Protein AF-A0A257LB70-F1 (afdb_monomer)

Foldseek 3Di:
DLLVLVVVLLVLVVQLLVLLVVLLVVLVCCLVVVHACDPVNVVSLVSNLVSLVVNLVSLVVCCVVPPLNVVCVVPVVVLCVDPLSCLSNPLQNPLSVVLSVLSVVLSVVLVVDDRRSVSSVSSNVSSVVSSVSNVVRDSVVPDDSDPD

Structure (mmCIF, N/CA/C/O backbone):
data_AF-A0A257LB70-F1
#
_entry.id   AF-A0A257LB70-F1
#
loop_
_atom_site.group_PDB
_atom_site.id
_atom_site.type_symbol
_atom_site.label_atom_id
_atom_site.label_alt_id
_atom_site.label_comp_id
_atom_site.label_asym_id
_atom_site.label_entity_id
_atom_site.label_seq_id
_atom_site.pdbx_PDB_ins_code
_atom_site.Cartn_x
_atom_site.Cartn_y
_atom_site.Cartn_z
_atom_site.occupancy
_atom_site.B_iso_or_equiv
_atom_site.auth_seq_id
_atom_site.auth_comp_id
_atom_site.auth_asym_id
_atom_site.auth_atom_id
_atom_site.pdbx_PDB_model_num
ATOM 1 N N . MET A 1 1 ? 22.010 5.882 -9.027 1.00 77.81 1 MET A N 1
ATOM 2 C CA . MET A 1 1 ? 20.726 6.030 -8.302 1.00 77.81 1 MET A CA 1
ATOM 3 C C . MET A 1 1 ? 19.921 4.734 -8.266 1.00 77.81 1 MET A C 1
ATOM 5 O O . MET A 1 1 ? 19.621 4.273 -7.177 1.00 77.81 1 MET A O 1
ATOM 9 N N . TYR A 1 2 ? 19.652 4.096 -9.412 1.00 84.25 2 TYR A N 1
ATOM 10 C CA . TYR A 1 2 ? 18.940 2.808 -9.484 1.00 84.25 2 TYR A CA 1
ATOM 11 C C . TYR A 1 2 ? 19.495 1.716 -8.543 1.00 84.25 2 TYR A C 1
ATOM 13 O O . TYR A 1 2 ? 18.742 1.170 -7.744 1.00 84.25 2 TYR A O 1
ATOM 21 N N . GLN A 1 3 ? 20.813 1.480 -8.561 1.00 86.00 3 GLN A N 1
ATOM 22 C CA . GLN A 1 3 ? 21.488 0.451 -7.745 1.00 86.00 3 GLN A CA 1
ATOM 23 C C . GLN A 1 3 ? 21.327 0.637 -6.224 1.00 86.00 3 GLN A C 1
ATOM 25 O O . GLN A 1 3 ? 21.381 -0.330 -5.482 1.00 86.00 3 GLN A O 1
ATOM 30 N N . PHE A 1 4 ? 21.093 1.865 -5.748 1.00 87.75 4 PHE A N 1
ATOM 31 C CA . PHE A 1 4 ? 20.884 2.135 -4.319 1.00 87.75 4 PHE A CA 1
ATOM 32 C C . PHE A 1 4 ? 19.405 2.088 -3.929 1.00 87.75 4 PHE A C 1
ATOM 34 O O . PHE A 1 4 ? 19.058 1.614 -2.852 1.00 87.75 4 PHE A O 1
ATOM 41 N N . ILE A 1 5 ? 18.515 2.571 -4.801 1.00 90.62 5 ILE A N 1
ATOM 42 C CA . ILE A 1 5 ? 17.077 2.627 -4.514 1.00 90.62 5 ILE A CA 1
ATOM 43 C C . ILE A 1 5 ? 16.426 1.246 -4.652 1.00 90.62 5 ILE A C 1
ATOM 45 O O . ILE A 1 5 ? 15.490 0.946 -3.915 1.00 90.62 5 ILE A O 1
ATOM 49 N N . LEU A 1 6 ? 16.914 0.393 -5.559 1.00 90.62 6 LEU A N 1
ATOM 50 C CA . LEU A 1 6 ? 16.320 -0.921 -5.809 1.00 90.62 6 LEU A CA 1
ATOM 51 C C . LEU A 1 6 ? 16.344 -1.831 -4.562 1.00 90.62 6 LEU A C 1
ATOM 53 O O . LEU A 1 6 ? 15.276 -2.339 -4.203 1.00 90.62 6 LEU A O 1
ATOM 57 N N . PRO A 1 7 ? 17.473 -1.991 -3.840 1.00 90.12 7 PRO A N 1
ATOM 58 C CA . PRO A 1 7 ? 17.498 -2.769 -2.601 1.00 90.12 7 PRO A CA 1
ATOM 59 C C . PRO A 1 7 ? 16.587 -2.180 -1.521 1.00 90.12 7 PRO A C 1
ATOM 61 O O . PRO A 1 7 ? 15.857 -2.917 -0.858 1.00 90.12 7 PRO A O 1
ATOM 64 N N . VAL A 1 8 ? 16.563 -0.848 -1.383 1.00 92.75 8 VAL A N 1
ATOM 65 C CA . VAL A 1 8 ? 15.704 -0.154 -0.410 1.00 92.75 8 VAL A CA 1
ATOM 66 C C . VAL A 1 8 ? 14.226 -0.391 -0.724 1.00 92.75 8 VAL A C 1
ATOM 68 O O . VAL A 1 8 ? 13.459 -0.740 0.167 1.00 92.75 8 VAL A O 1
ATOM 71 N N . HIS A 1 9 ? 13.815 -0.282 -1.986 1.00 93.06 9 HIS A N 1
ATOM 72 C CA . HIS A 1 9 ? 12.445 -0.569 -2.411 1.00 93.06 9 HIS A CA 1
ATOM 73 C C . HIS A 1 9 ? 12.052 -2.036 -2.180 1.00 93.06 9 HIS A C 1
ATOM 75 O O . HIS A 1 9 ? 10.925 -2.323 -1.776 1.00 93.06 9 HIS A O 1
ATOM 81 N N . ASN A 1 10 ? 12.975 -2.977 -2.393 1.00 91.19 10 ASN A N 1
ATOM 82 C CA . ASN A 1 10 ? 12.741 -4.393 -2.105 1.00 91.19 10 ASN A CA 1
ATOM 83 C C . ASN A 1 10 ? 12.613 -4.663 -0.600 1.00 91.19 10 ASN A C 1
ATOM 85 O O . ASN A 1 10 ? 11.755 -5.445 -0.193 1.00 91.19 10 ASN A O 1
ATOM 89 N N . PHE A 1 11 ? 13.416 -4.002 0.234 1.00 92.31 11 PHE A N 1
ATOM 90 C CA . PHE A 1 11 ? 13.294 -4.086 1.688 1.00 92.31 11 PHE A CA 1
ATOM 91 C C . PHE A 1 11 ? 11.959 -3.503 2.176 1.00 92.31 11 PHE A C 1
ATOM 93 O O . PHE A 1 11 ? 11.216 -4.162 2.908 1.00 92.31 11 PHE A O 1
ATOM 100 N N . VAL A 1 12 ? 11.605 -2.301 1.708 1.00 94.94 12 VAL A N 1
ATOM 101 C CA . VAL A 1 12 ? 10.341 -1.638 2.065 1.00 94.94 12 VAL A CA 1
ATOM 102 C C . VAL A 1 12 ? 9.134 -2.443 1.575 1.00 94.94 12 VAL A C 1
ATOM 104 O O . VAL A 1 12 ? 8.126 -2.482 2.278 1.00 94.94 12 VAL A O 1
ATOM 107 N N . ARG A 1 13 ? 9.240 -3.186 0.462 1.00 94.94 13 ARG A N 1
ATOM 108 C CA . ARG A 1 13 ? 8.199 -4.127 0.011 1.00 94.94 13 ARG A CA 1
ATOM 109 C C . ARG A 1 13 ? 7.862 -5.144 1.095 1.00 94.94 13 ARG A C 1
ATOM 111 O O . ARG A 1 13 ? 6.691 -5.344 1.405 1.00 94.94 13 ARG A O 1
ATOM 118 N N . TRP A 1 14 ? 8.876 -5.794 1.661 1.00 94.38 14 TRP A N 1
ATOM 119 C CA . TRP A 1 14 ? 8.682 -6.801 2.704 1.00 94.38 14 TRP A CA 1
ATOM 120 C C . TRP A 1 14 ? 8.117 -6.183 3.980 1.00 94.38 14 TRP A C 1
ATOM 122 O O . TRP A 1 14 ? 7.207 -6.751 4.583 1.00 94.38 14 TRP A O 1
ATOM 132 N N . PHE A 1 15 ? 8.578 -4.982 4.337 1.00 97.06 15 PHE A N 1
ATOM 133 C CA . PHE A 1 15 ? 8.012 -4.227 5.450 1.00 97.06 15 PHE A CA 1
ATOM 134 C C . PHE A 1 15 ? 6.530 -3.874 5.225 1.00 97.06 15 PHE A C 1
ATOM 136 O O . PHE A 1 15 ? 5.708 -4.084 6.115 1.00 97.06 15 PHE A O 1
ATOM 143 N N . PHE A 1 16 ? 6.162 -3.413 4.025 1.00 98.12 16 PHE 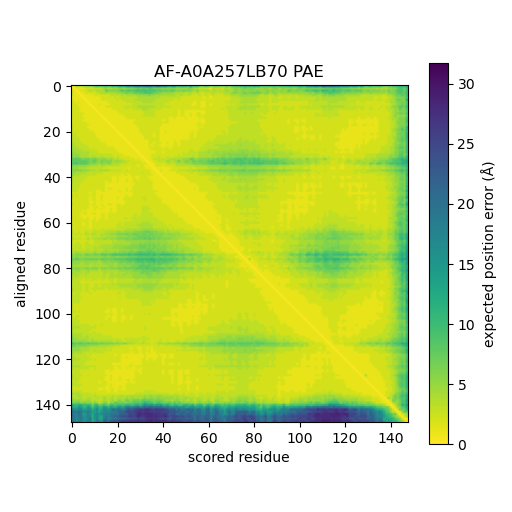A N 1
ATOM 144 C CA . PHE A 1 16 ? 4.774 -3.153 3.636 1.00 98.12 16 PHE A CA 1
ATOM 145 C C . PHE A 1 16 ? 3.911 -4.415 3.737 1.00 98.12 16 PHE A C 1
ATOM 147 O O . PHE A 1 16 ? 2.832 -4.367 4.325 1.00 98.12 16 PHE A O 1
ATOM 154 N N . LEU A 1 17 ? 4.384 -5.552 3.213 1.00 97.56 17 LEU A N 1
ATOM 155 C CA . LEU A 1 17 ? 3.649 -6.819 3.276 1.00 97.56 17 LEU A CA 1
ATOM 156 C C . LEU A 1 17 ? 3.425 -7.263 4.728 1.00 97.56 17 LEU A C 1
ATOM 158 O O . LEU A 1 17 ? 2.307 -7.630 5.089 1.00 97.56 17 LEU A O 1
ATOM 162 N N . ALA A 1 18 ? 4.449 -7.164 5.580 1.00 98.12 18 ALA A N 1
ATOM 163 C CA . ALA A 1 18 ? 4.325 -7.467 7.003 1.00 98.12 18 ALA A CA 1
ATOM 164 C C . ALA A 1 18 ? 3.328 -6.528 7.707 1.00 98.12 18 ALA A C 1
ATOM 166 O O . ALA A 1 18 ? 2.464 -6.989 8.454 1.00 98.12 18 ALA A O 1
ATOM 167 N N . ALA A 1 19 ? 3.387 -5.222 7.427 1.00 98.44 19 ALA A N 1
ATOM 168 C CA . ALA A 1 19 ? 2.457 -4.241 7.982 1.00 98.44 19 ALA A CA 1
ATOM 169 C C . ALA A 1 19 ? 1.009 -4.473 7.511 1.00 98.44 19 ALA A C 1
ATOM 171 O O . ALA A 1 19 ? 0.076 -4.335 8.305 1.00 98.44 19 ALA A O 1
ATOM 172 N N . ALA A 1 20 ? 0.813 -4.866 6.247 1.00 98.44 20 ALA A N 1
ATOM 173 C CA . ALA A 1 20 ? -0.495 -5.197 5.686 1.00 98.44 20 ALA A CA 1
ATOM 174 C C . ALA A 1 20 ? -1.098 -6.427 6.367 1.00 98.44 20 ALA A C 1
ATOM 176 O O . ALA A 1 20 ? -2.236 -6.373 6.836 1.00 98.44 20 ALA A O 1
ATOM 177 N N . LEU A 1 21 ? -0.318 -7.505 6.488 1.00 98.50 21 LEU A N 1
ATOM 178 C CA . LEU A 1 21 ? -0.741 -8.722 7.180 1.00 98.50 21 LEU A CA 1
ATOM 179 C C . LEU A 1 21 ? -1.056 -8.447 8.652 1.00 98.50 21 LEU A C 1
ATOM 181 O O . LEU A 1 21 ? -2.087 -8.895 9.146 1.00 98.50 21 LEU A O 1
ATOM 185 N N . TYR A 1 22 ? -0.227 -7.656 9.337 1.00 98.50 22 TYR A N 1
ATOM 186 C CA . TYR A 1 22 ? -0.469 -7.273 10.726 1.00 98.50 22 TYR A CA 1
ATOM 187 C C . TYR A 1 22 ? -1.765 -6.465 10.891 1.00 98.50 22 TYR A C 1
ATOM 189 O O . TYR A 1 22 ? -2.581 -6.779 11.759 1.00 98.50 22 TYR A O 1
ATOM 197 N N . ALA A 1 23 ? -2.001 -5.462 10.040 1.00 98.38 23 ALA A N 1
ATOM 198 C CA . ALA A 1 23 ? -3.222 -4.658 10.082 1.00 98.38 23 ALA A CA 1
ATOM 199 C C . ALA A 1 23 ? -4.483 -5.490 9.789 1.00 98.38 23 ALA A C 1
ATOM 201 O O . ALA A 1 23 ? -5.498 -5.318 10.466 1.00 98.38 23 ALA A O 1
ATOM 202 N N . ILE A 1 24 ? -4.415 -6.415 8.824 1.00 98.44 24 ILE A N 1
ATOM 203 C CA . ILE A 1 24 ? -5.517 -7.331 8.495 1.00 98.44 24 ILE A CA 1
ATOM 204 C C . ILE A 1 24 ? -5.770 -8.308 9.644 1.00 98.44 24 ILE A C 1
ATOM 206 O O . ILE A 1 24 ? -6.917 -8.469 10.053 1.00 98.44 24 ILE A O 1
ATOM 210 N N . TYR A 1 25 ? -4.723 -8.913 10.210 1.00 98.31 25 TYR A N 1
ATOM 211 C CA . TYR A 1 25 ? -4.838 -9.812 11.360 1.00 98.31 25 TYR A CA 1
ATOM 212 C C . TYR A 1 25 ? -5.516 -9.125 12.549 1.00 98.31 25 TYR A C 1
ATOM 214 O O . TYR A 1 25 ? -6.444 -9.673 13.145 1.00 98.31 25 TYR A O 1
ATOM 222 N N . ARG A 1 26 ? -5.095 -7.898 12.872 1.00 97.75 26 ARG A N 1
ATOM 223 C CA . ARG A 1 26 ? -5.696 -7.112 13.952 1.00 97.75 26 ARG A CA 1
ATOM 224 C C . ARG A 1 26 ? -7.165 -6.799 13.698 1.00 97.75 26 ARG A C 1
ATOM 226 O O . ARG A 1 26 ? -7.989 -7.016 14.582 1.00 97.75 26 ARG A O 1
ATOM 233 N N . ALA A 1 27 ? -7.496 -6.359 12.487 1.00 97.50 27 ALA A N 1
ATOM 234 C CA . ALA A 1 27 ? -8.874 -6.086 12.102 1.00 97.50 27 ALA A CA 1
ATOM 235 C C . ALA A 1 27 ? -9.744 -7.357 12.133 1.00 97.50 27 ALA A C 1
ATOM 237 O O . ALA A 1 27 ? -10.885 -7.309 12.586 1.00 97.50 27 ALA A O 1
ATOM 238 N N . PHE A 1 28 ? -9.195 -8.505 11.724 1.00 97.94 28 PHE A N 1
ATOM 239 C CA . PHE A 1 28 ? -9.866 -9.803 11.805 1.00 97.94 28 PHE A CA 1
ATOM 240 C C . PHE A 1 28 ? -10.151 -10.181 13.254 1.00 97.94 28 PHE A C 1
ATOM 242 O O . PHE A 1 28 ? -11.302 -10.407 13.616 1.00 97.94 28 PHE A O 1
ATOM 249 N N . LYS A 1 29 ? -9.121 -10.169 14.107 1.00 97.50 29 LYS A N 1
ATOM 250 C CA . LYS A 1 29 ? -9.258 -10.465 15.536 1.00 97.50 29 LYS A CA 1
ATOM 251 C C . LYS A 1 29 ? -10.276 -9.536 16.198 1.00 97.50 29 LYS A C 1
ATOM 253 O O . LYS A 1 29 ? -11.160 -10.007 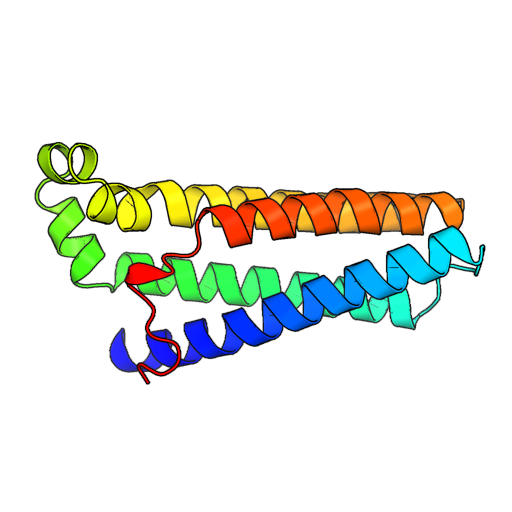16.903 1.00 97.50 29 LYS A O 1
ATOM 258 N N . GLY A 1 30 ? -10.190 -8.232 15.935 1.00 96.75 30 GLY A N 1
ATOM 259 C CA . GLY A 1 30 ? -11.103 -7.247 16.506 1.00 96.75 30 GLY A CA 1
ATOM 260 C C . GLY A 1 30 ? -12.553 -7.435 16.065 1.00 96.75 30 GLY A C 1
ATOM 261 O O . GLY A 1 30 ? -13.464 -7.299 16.880 1.00 96.75 30 GLY A O 1
ATOM 262 N N . LYS A 1 31 ? -12.774 -7.821 14.801 1.00 95.69 31 LYS A N 1
ATOM 263 C CA . LYS A 1 31 ? -14.109 -8.124 14.275 1.00 95.69 31 LYS A CA 1
ATOM 264 C C . LYS A 1 31 ? -14.697 -9.389 14.899 1.00 95.69 31 LYS A C 1
ATOM 266 O O . LYS A 1 31 ? -15.843 -9.358 15.335 1.0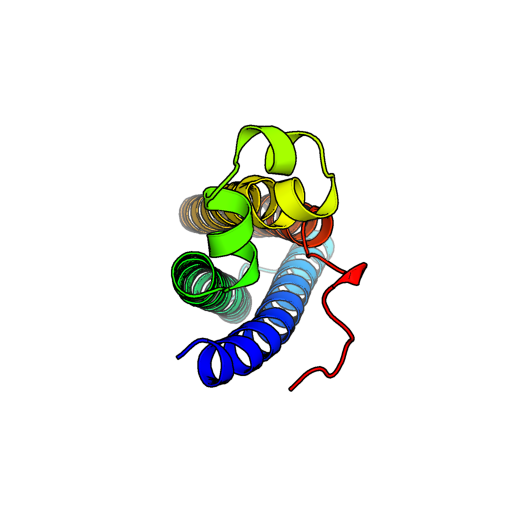0 95.69 31 LYS A O 1
ATOM 271 N N . THR A 1 32 ? -13.925 -10.472 14.949 1.00 96.19 32 THR A N 1
ATOM 272 C CA . THR A 1 32 ? -14.399 -11.787 15.409 1.00 96.19 32 THR A CA 1
ATOM 273 C C . THR A 1 32 ? -14.560 -11.841 16.928 1.00 96.19 32 THR A C 1
ATOM 275 O O . THR A 1 32 ? -15.495 -12.456 17.424 1.00 96.19 32 THR A O 1
ATOM 278 N N . SER A 1 33 ? -13.682 -11.169 17.678 1.00 95.19 33 SER A N 1
ATOM 279 C CA . SER A 1 33 ? -13.749 -11.101 19.144 1.00 95.19 33 SER A CA 1
ATOM 280 C C . SER A 1 33 ? -14.612 -9.947 19.671 1.00 95.19 33 SER A C 1
ATOM 282 O O . SER A 1 33 ? -14.750 -9.810 20.882 1.00 95.19 33 SER A O 1
ATOM 284 N N . GLY A 1 34 ? -15.160 -9.093 18.798 1.00 94.69 34 GLY A N 1
ATOM 285 C CA . GLY A 1 34 ? -16.002 -7.958 19.194 1.00 94.69 34 GLY A CA 1
ATOM 286 C C . GLY A 1 34 ? -15.284 -6.902 20.044 1.00 94.69 34 GLY A C 1
ATOM 287 O O . GLY A 1 34 ? -15.930 -6.190 20.809 1.00 94.69 34 GLY A O 1
ATOM 288 N N . THR A 1 35 ? -13.955 -6.801 19.952 1.00 95.12 35 THR A N 1
ATOM 289 C CA . THR A 1 35 ? -13.181 -5.891 20.808 1.00 95.12 35 THR A CA 1
ATOM 290 C C . THR A 1 35 ? -13.236 -4.448 20.298 1.00 95.12 35 THR A C 1
ATOM 292 O O . THR A 1 35 ? -13.240 -4.235 19.078 1.00 95.12 35 THR A O 1
ATOM 295 N N . PRO A 1 36 ? -13.163 -3.443 21.191 1.00 97.00 36 PRO A N 1
ATOM 296 C CA . PRO A 1 36 ? -13.079 -2.038 20.797 1.00 97.00 36 PRO A CA 1
ATOM 297 C C . PRO A 1 36 ? -11.923 -1.757 19.830 1.00 97.00 36 PRO A C 1
ATOM 299 O O . PRO A 1 36 ? -10.895 -2.440 19.856 1.00 97.00 36 PRO A O 1
ATOM 302 N N . TYR A 1 37 ? -12.067 -0.732 18.987 1.00 97.19 37 TYR A N 1
ATOM 303 C CA . TYR A 1 37 ? -10.997 -0.317 18.079 1.00 97.19 37 TYR A CA 1
ATOM 304 C C . TYR A 1 37 ? -9.938 0.456 18.868 1.00 97.19 37 TYR A C 1
ATOM 306 O O . TYR A 1 37 ? -10.139 1.600 19.281 1.00 97.19 37 TYR A O 1
ATOM 314 N N . SER A 1 38 ? -8.801 -0.186 19.091 1.00 96.81 38 SER A N 1
ATOM 315 C CA . SER A 1 38 ? -7.771 0.258 20.023 1.00 96.81 38 SER A CA 1
ATOM 316 C C . SER A 1 38 ? -6.710 1.157 19.374 1.00 96.81 38 SER A C 1
ATOM 318 O O . SER A 1 38 ? -6.649 1.349 18.153 1.00 96.81 38 SER A O 1
ATOM 320 N N . LYS A 1 39 ? -5.822 1.711 20.213 1.00 96.81 39 LYS A N 1
ATOM 321 C CA . LYS A 1 39 ? -4.661 2.492 19.756 1.00 96.81 39 LYS A CA 1
ATOM 322 C C . LYS A 1 39 ? -3.768 1.679 18.827 1.00 96.81 39 LYS A C 1
ATOM 324 O O . LYS A 1 39 ? -3.314 2.203 17.816 1.00 96.81 39 LYS A O 1
ATOM 329 N N . ASP A 1 40 ? -3.567 0.406 19.120 1.00 96.56 40 ASP A N 1
ATOM 330 C CA . ASP A 1 40 ? -2.703 -0.427 18.303 1.00 96.56 40 ASP A CA 1
ATOM 331 C C . ASP A 1 40 ? -3.296 -0.724 16.917 1.00 96.56 40 ASP A C 1
ATOM 333 O O . ASP A 1 40 ? -2.548 -0.807 15.948 1.00 96.56 40 ASP A O 1
ATOM 337 N N . ASP A 1 41 ? -4.625 -0.840 16.785 1.00 97.81 41 ASP A N 1
ATOM 338 C CA . ASP A 1 41 ? -5.282 -0.990 15.475 1.00 97.81 41 ASP A CA 1
ATOM 339 C C . ASP A 1 41 ? -5.044 0.266 14.623 1.00 97.81 41 ASP A C 1
ATOM 341 O O . ASP A 1 41 ? -4.775 0.207 13.420 1.00 97.81 41 ASP A O 1
ATOM 345 N N . LYS A 1 42 ? -5.073 1.441 15.265 1.00 97.25 42 LYS A N 1
ATOM 346 C CA . LYS A 1 42 ? -4.717 2.720 14.637 1.00 97.25 42 LYS A CA 1
ATOM 347 C C . LYS A 1 42 ? -3.233 2.784 14.258 1.00 97.25 42 LYS A C 1
ATOM 349 O O . LYS A 1 42 ? -2.909 3.323 13.194 1.00 97.25 42 LYS A O 1
ATOM 354 N N . THR A 1 43 ? -2.345 2.249 15.094 1.00 97.94 43 THR A N 1
ATOM 355 C CA . THR A 1 43 ? -0.906 2.158 14.812 1.00 97.94 43 THR A CA 1
ATOM 356 C C . THR A 1 43 ? -0.647 1.226 13.634 1.00 97.94 43 THR A C 1
ATOM 358 O O . THR A 1 43 ? 0.010 1.644 12.685 1.00 97.94 43 THR A O 1
ATOM 361 N N . ALA A 1 44 ? -1.245 0.032 13.614 1.00 98.25 44 ALA A N 1
ATOM 362 C CA . ALA A 1 44 ? -1.140 -0.925 12.514 1.00 98.25 44 ALA A CA 1
ATOM 363 C C . ALA A 1 44 ? -1.596 -0.313 11.179 1.00 98.25 44 ALA A C 1
ATOM 36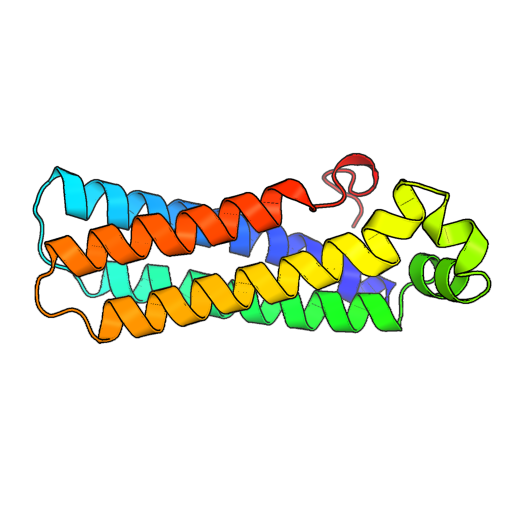5 O O . ALA A 1 44 ? -0.857 -0.331 10.197 1.00 98.25 44 ALA A O 1
ATOM 366 N N . ALA A 1 45 ? -2.767 0.334 11.167 1.00 97.94 45 ALA A N 1
ATOM 367 C CA . ALA A 1 45 ? -3.273 1.062 10.002 1.00 97.94 45 ALA A CA 1
ATOM 368 C C . ALA A 1 45 ? -2.342 2.205 9.555 1.00 97.94 45 ALA A C 1
ATOM 370 O O . ALA A 1 45 ? -2.261 2.539 8.372 1.00 97.94 45 ALA A O 1
ATOM 371 N N . THR A 1 46 ? -1.647 2.846 10.496 1.00 98.12 46 THR A N 1
ATOM 372 C CA . THR A 1 46 ? -0.711 3.933 10.191 1.00 98.12 46 THR A CA 1
ATOM 373 C C . THR A 1 46 ? 0.610 3.415 9.639 1.00 98.12 46 THR A C 1
ATOM 375 O O . THR A 1 46 ? 1.085 3.989 8.666 1.00 98.12 46 THR A O 1
ATOM 378 N N . LEU A 1 47 ? 1.147 2.320 10.181 1.00 98.31 47 LEU A N 1
ATOM 379 C CA . LEU A 1 47 ? 2.334 1.642 9.654 1.00 98.31 47 LEU A CA 1
ATOM 380 C C . LEU A 1 47 ? 2.093 1.113 8.238 1.00 98.31 47 LEU A C 1
ATOM 382 O O . LEU A 1 47 ? 2.917 1.341 7.351 1.00 98.31 47 LEU A O 1
ATOM 386 N N . LEU A 1 48 ? 0.938 0.483 8.002 1.00 98.62 48 LEU A N 1
ATOM 387 C CA . LEU A 1 48 ? 0.528 0.059 6.664 1.00 98.62 48 LEU A CA 1
ATOM 388 C C . LEU A 1 48 ? 0.489 1.251 5.705 1.00 98.62 48 LEU A C 1
ATOM 390 O O . LEU A 1 48 ? 1.096 1.208 4.643 1.00 98.62 48 LEU A O 1
ATOM 394 N N . LEU A 1 49 ? -0.185 2.340 6.079 1.00 98.31 49 LEU A N 1
ATOM 395 C CA . LEU A 1 49 ? -0.298 3.484 5.183 1.00 98.31 49 LEU A CA 1
ATOM 396 C C . LEU A 1 49 ? 1.059 4.155 4.909 1.00 98.31 49 LEU A C 1
ATOM 398 O O . LEU A 1 49 ? 1.344 4.505 3.767 1.00 98.31 49 LEU A O 1
ATOM 402 N N . ALA A 1 50 ? 1.883 4.342 5.942 1.00 98.25 50 ALA A N 1
ATOM 403 C CA . ALA A 1 50 ? 3.201 4.953 5.802 1.00 98.25 50 ALA A CA 1
ATOM 404 C C . ALA A 1 50 ? 4.092 4.121 4.872 1.00 98.25 50 ALA A C 1
ATOM 406 O O . ALA A 1 50 ? 4.625 4.650 3.901 1.00 98.25 50 ALA A O 1
ATOM 407 N N . SER A 1 51 ? 4.168 2.808 5.110 1.00 98.31 51 SER A N 1
ATOM 408 C CA . SER A 1 51 ? 4.930 1.896 4.253 1.00 98.31 51 SER A CA 1
ATOM 409 C C . SER A 1 51 ? 4.390 1.840 2.824 1.00 98.31 51 SER A C 1
ATOM 411 O O . SER A 1 51 ? 5.187 1.818 1.894 1.00 98.31 51 SER A O 1
ATOM 413 N N . ALA A 1 52 ? 3.070 1.898 2.622 1.00 98.31 52 ALA A N 1
ATOM 414 C CA . ALA A 1 52 ? 2.455 1.915 1.294 1.00 98.31 52 ALA A CA 1
ATOM 415 C C . ALA A 1 52 ? 2.871 3.149 0.472 1.00 98.31 52 ALA A C 1
ATOM 417 O O . ALA A 1 52 ? 3.252 3.021 -0.692 1.00 98.31 52 ALA A O 1
ATOM 418 N N . HIS A 1 53 ? 2.850 4.341 1.082 1.00 98.38 53 HIS A N 1
ATOM 419 C CA . HIS A 1 53 ? 3.298 5.574 0.421 1.00 98.38 53 HIS A CA 1
ATOM 420 C C . HIS A 1 53 ? 4.806 5.587 0.186 1.00 98.38 53 HIS A C 1
ATOM 422 O O . HIS A 1 53 ? 5.240 5.950 -0.905 1.00 98.38 53 HIS A O 1
ATOM 428 N N . SER A 1 54 ? 5.611 5.149 1.160 1.00 97.88 54 SER A N 1
ATOM 429 C CA . SER A 1 54 ? 7.061 5.009 0.976 1.00 97.88 54 SER A CA 1
ATOM 430 C C . SER A 1 54 ? 7.390 4.037 -0.158 1.00 97.88 54 SER A C 1
ATOM 432 O O . SER A 1 54 ? 8.229 4.343 -1.004 1.00 97.88 54 SER A O 1
ATOM 434 N N . GLN A 1 55 ? 6.691 2.901 -0.223 1.00 97.44 55 GLN A N 1
ATOM 435 C CA . GLN A 1 55 ? 6.856 1.909 -1.279 1.00 97.44 55 GLN A CA 1
ATOM 436 C C . GLN A 1 55 ? 6.518 2.491 -2.651 1.00 97.44 55 GLN A C 1
ATOM 438 O O . GLN A 1 55 ? 7.296 2.324 -3.590 1.00 97.44 55 GLN A O 1
ATOM 443 N N . LEU A 1 56 ? 5.392 3.202 -2.767 1.00 97.75 56 LEU A N 1
ATOM 444 C CA . LEU A 1 56 ? 4.979 3.839 -4.014 1.00 97.75 56 LEU A CA 1
ATOM 445 C C . LEU A 1 56 ? 5.976 4.910 -4.457 1.00 97.75 56 LEU A C 1
ATOM 447 O O . LEU A 1 56 ? 6.365 4.922 -5.619 1.00 97.75 56 LEU A O 1
ATOM 451 N N . LEU A 1 57 ? 6.427 5.769 -3.541 1.00 97.81 57 LEU A N 1
ATOM 452 C CA . LEU A 1 57 ? 7.387 6.826 -3.853 1.00 97.81 57 LEU A CA 1
ATOM 453 C C . LEU A 1 57 ? 8.703 6.244 -4.381 1.00 97.81 57 LEU A C 1
ATOM 455 O O . LEU A 1 57 ? 9.175 6.647 -5.441 1.00 97.81 57 LEU A O 1
ATOM 459 N N . LEU A 1 58 ? 9.265 5.256 -3.678 1.00 96.31 58 LEU A N 1
ATOM 460 C CA . LEU A 1 58 ? 10.477 4.564 -4.120 1.00 96.31 58 LEU A CA 1
ATOM 461 C C . LEU A 1 58 ? 10.261 3.858 -5.467 1.00 96.31 58 LEU A C 1
ATOM 463 O O . LEU A 1 58 ? 11.141 3.894 -6.323 1.00 96.31 58 LEU A O 1
ATOM 467 N N . GLY A 1 59 ? 9.086 3.257 -5.674 1.00 95.25 59 GLY A N 1
ATOM 468 C CA . GLY A 1 59 ? 8.723 2.592 -6.926 1.00 95.25 59 GLY A CA 1
ATOM 469 C C . GLY A 1 59 ? 8.612 3.557 -8.104 1.00 95.25 59 GLY A C 1
ATOM 470 O O . GLY A 1 59 ? 9.108 3.256 -9.185 1.00 95.25 59 GLY A O 1
ATOM 471 N N . LEU A 1 60 ? 8.035 4.742 -7.894 1.00 96.31 60 LEU A N 1
ATOM 472 C CA . LEU A 1 60 ? 7.964 5.795 -8.908 1.00 96.31 60 LEU A CA 1
ATOM 473 C C . LEU A 1 60 ? 9.355 6.323 -9.257 1.00 96.31 60 LEU A C 1
ATOM 475 O O . LEU A 1 60 ? 9.670 6.462 -10.435 1.00 96.31 60 LEU A O 1
ATOM 479 N N . ILE A 1 61 ? 10.219 6.542 -8.259 1.00 95.56 61 ILE A N 1
ATOM 480 C CA . ILE A 1 61 ? 11.622 6.902 -8.506 1.00 95.56 61 ILE A CA 1
ATOM 481 C C . ILE A 1 61 ? 12.289 5.809 -9.353 1.00 95.56 61 ILE A C 1
ATOM 483 O O . ILE A 1 61 ? 12.889 6.110 -10.382 1.00 95.56 61 ILE A O 1
ATOM 487 N N . LEU A 1 62 ? 12.146 4.531 -8.992 1.00 93.50 62 LEU A N 1
ATOM 488 C CA . LEU A 1 62 ? 12.697 3.437 -9.797 1.00 93.50 62 LEU A CA 1
ATOM 489 C C . LEU A 1 62 ? 12.145 3.416 -11.215 1.00 93.50 62 LEU A C 1
ATOM 491 O O . LEU A 1 62 ? 12.911 3.178 -12.139 1.00 93.50 62 LEU A O 1
ATOM 495 N N . TRP A 1 63 ? 10.858 3.687 -11.401 1.00 93.75 63 TRP A N 1
ATOM 496 C CA . TRP A 1 63 ? 10.249 3.722 -12.722 1.00 93.75 63 TRP A CA 1
ATOM 497 C C . TRP A 1 63 ? 10.941 4.743 -13.643 1.00 93.75 63 TRP A C 1
ATOM 499 O O . TRP A 1 63 ? 11.272 4.403 -14.774 1.00 93.75 63 TRP A O 1
ATOM 509 N N . PHE A 1 64 ? 11.285 5.939 -13.146 1.00 93.81 64 PHE A N 1
ATOM 510 C CA . PHE A 1 64 ? 12.012 6.951 -13.932 1.00 93.81 64 PHE A CA 1
ATOM 511 C C . PHE A 1 64 ? 13.477 6.584 -14.231 1.00 93.81 64 PHE A C 1
ATOM 513 O O . PHE A 1 64 ? 13.998 6.901 -15.303 1.00 93.81 64 PHE A O 1
ATOM 520 N N . TYR A 1 65 ? 14.159 5.920 -13.294 1.00 91.88 65 TYR A N 1
ATOM 521 C CA . TYR A 1 65 ? 15.600 5.639 -13.391 1.00 91.88 65 TYR A CA 1
ATOM 522 C C . TYR A 1 65 ? 15.942 4.197 -13.791 1.00 91.88 65 TYR A C 1
ATOM 524 O O . TYR A 1 65 ? 17.122 3.848 -13.844 1.00 91.88 65 TYR A O 1
ATOM 532 N N . SER A 1 66 ? 14.948 3.344 -14.040 1.00 90.00 66 SER A N 1
ATOM 533 C CA . SER A 1 66 ? 15.173 1.938 -14.367 1.00 90.00 66 SER A CA 1
ATOM 534 C C . SER A 1 66 ? 15.601 1.768 -15.827 1.00 90.00 66 SER A C 1
ATOM 536 O O . SER A 1 66 ? 14.836 2.140 -16.723 1.00 90.00 66 SER A O 1
ATOM 538 N N . PRO A 1 67 ? 16.743 1.106 -16.102 1.00 90.12 67 PRO A N 1
ATOM 539 C CA . PRO A 1 67 ? 17.151 0.786 -17.470 1.00 90.12 67 PRO A CA 1
ATOM 540 C C . PRO A 1 67 ? 16.111 -0.054 -18.223 1.00 90.12 67 PRO A C 1
ATOM 542 O O . PRO A 1 67 ? 15.905 0.134 -19.419 1.00 90.12 67 PRO A O 1
ATOM 545 N N . THR A 1 68 ? 15.410 -0.955 -17.524 1.00 88.44 68 THR A N 1
ATOM 546 C CA . THR A 1 68 ? 14.382 -1.811 -18.139 1.00 88.44 68 THR A CA 1
ATOM 547 C C . THR A 1 68 ? 13.147 -1.020 -18.557 1.00 88.44 68 THR A C 1
ATOM 549 O O . THR A 1 68 ? 12.561 -1.308 -19.597 1.00 88.44 68 THR A O 1
ATOM 552 N N . VAL A 1 6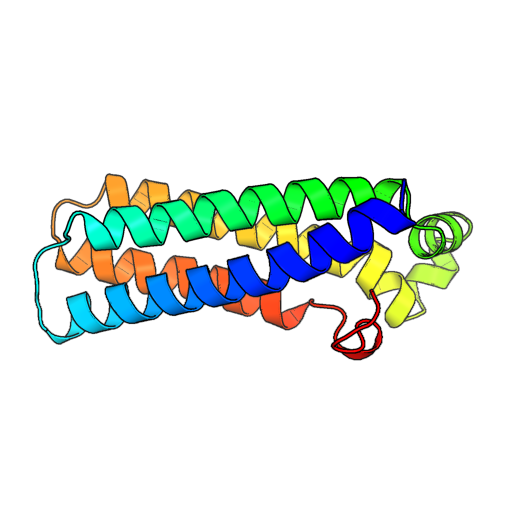9 ? 12.771 -0.000 -17.779 1.00 92.00 69 VAL A N 1
ATOM 553 C CA . VAL A 1 69 ? 11.649 0.889 -18.109 1.00 92.00 69 VAL A CA 1
ATOM 554 C C . VAL A 1 69 ? 12.035 1.821 -19.252 1.00 92.00 69 VAL A C 1
ATOM 556 O O . VAL A 1 69 ? 11.259 1.974 -20.188 1.00 92.00 69 VAL A O 1
ATOM 559 N N . GLN A 1 70 ? 13.247 2.380 -19.234 1.00 93.75 70 GLN A N 1
ATOM 560 C CA . GLN A 1 70 ? 13.741 3.242 -20.313 1.00 93.75 70 GLN A CA 1
ATOM 561 C C . GLN A 1 70 ? 13.811 2.501 -21.655 1.00 93.75 70 GLN A C 1
ATOM 563 O O . GLN A 1 70 ? 13.371 3.031 -22.674 1.00 93.75 70 GLN A O 1
ATOM 568 N N . LEU A 1 71 ? 14.272 1.247 -21.654 1.00 91.62 71 LEU A N 1
ATOM 569 C CA . LEU A 1 71 ? 14.269 0.403 -22.850 1.00 91.62 71 LEU A CA 1
ATOM 570 C C . LEU A 1 71 ? 12.844 0.110 -23.344 1.00 91.62 71 LEU A C 1
ATOM 572 O O . LEU A 1 71 ? 12.584 0.168 -24.544 1.00 91.62 71 LEU A O 1
ATOM 576 N N . ALA A 1 72 ? 11.904 -0.154 -22.433 1.00 91.81 72 ALA A N 1
ATOM 577 C CA . ALA A 1 72 ? 10.502 -0.369 -22.788 1.00 91.81 72 ALA A CA 1
ATOM 578 C C . ALA A 1 72 ? 9.828 0.905 -23.340 1.00 91.81 72 ALA A C 1
ATOM 580 O O . ALA A 1 72 ? 8.985 0.819 -24.232 1.00 91.81 72 ALA A O 1
ATOM 581 N N . LEU A 1 73 ? 10.219 2.087 -22.853 1.00 94.00 73 LEU A N 1
ATOM 582 C CA . LEU A 1 73 ? 9.747 3.381 -23.353 1.00 94.00 73 LEU A CA 1
ATOM 583 C C . LEU A 1 73 ? 10.286 3.707 -24.752 1.00 94.00 73 LEU A C 1
ATOM 585 O O . LEU A 1 73 ? 9.574 4.328 -25.537 1.00 94.00 73 LEU A O 1
ATOM 589 N N . ALA A 1 74 ? 11.498 3.258 -25.093 1.00 94.31 74 ALA A N 1
ATOM 590 C CA . ALA A 1 74 ? 12.079 3.476 -26.420 1.00 94.31 74 ALA A CA 1
ATOM 591 C C . ALA A 1 74 ? 11.262 2.818 -27.548 1.00 94.31 74 ALA A C 1
ATOM 593 O O . ALA A 1 74 ? 11.279 3.290 -28.683 1.00 94.31 74 ALA A O 1
ATOM 594 N N . ASN A 1 75 ? 10.516 1.748 -27.245 1.00 93.75 75 ASN A N 1
ATOM 595 C CA . ASN A 1 75 ? 9.566 1.146 -28.177 1.00 93.75 75 ASN A CA 1
ATOM 596 C C . ASN A 1 75 ? 8.318 0.620 -27.453 1.00 93.75 75 ASN A C 1
ATOM 598 O O . ASN A 1 75 ? 8.137 -0.586 -27.259 1.00 93.75 75 ASN A O 1
ATOM 602 N N . VAL A 1 76 ? 7.424 1.544 -27.088 1.00 93.19 76 VAL A N 1
ATOM 603 C CA . VAL A 1 76 ? 6.175 1.229 -26.374 1.00 93.19 76 VAL A CA 1
ATOM 604 C C . VAL A 1 76 ? 5.317 0.216 -27.138 1.00 93.19 76 VAL A C 1
ATOM 606 O O . VAL A 1 76 ? 4.721 -0.667 -26.527 1.00 93.19 76 VAL A O 1
ATOM 609 N N . GLY A 1 77 ? 5.279 0.289 -28.473 1.00 92.81 77 GLY A N 1
ATOM 610 C CA . GLY A 1 77 ? 4.491 -0.631 -29.297 1.00 92.81 77 GLY A CA 1
ATOM 611 C C . GLY A 1 77 ? 4.920 -2.093 -29.140 1.00 92.81 77 GLY A C 1
ATOM 612 O O . GLY A 1 77 ? 4.067 -2.975 -29.029 1.00 92.81 77 GLY A O 1
ATOM 613 N N . LEU A 1 78 ? 6.230 -2.357 -29.079 1.00 92.06 78 LEU A N 1
ATOM 614 C CA . LEU A 1 78 ? 6.758 -3.690 -28.772 1.00 92.06 78 LEU A CA 1
ATOM 615 C C . LEU A 1 78 ? 6.585 -4.039 -27.289 1.00 92.06 78 LEU A C 1
ATOM 617 O O . LEU A 1 78 ? 6.153 -5.148 -26.975 1.00 92.06 78 LEU A O 1
ATOM 621 N N . ALA A 1 79 ? 6.834 -3.089 -26.384 1.00 92.62 79 ALA A N 1
ATOM 622 C CA . ALA A 1 79 ? 6.687 -3.299 -24.945 1.00 92.62 79 ALA A CA 1
ATOM 623 C C . ALA A 1 79 ? 5.253 -3.667 -24.534 1.00 92.62 79 ALA A C 1
ATOM 625 O O . ALA A 1 79 ? 5.065 -4.431 -23.594 1.00 92.62 79 ALA A O 1
ATOM 626 N N . MET A 1 80 ? 4.235 -3.164 -25.241 1.00 94.31 80 MET A N 1
ATOM 627 C CA . MET A 1 80 ? 2.836 -3.532 -25.003 1.00 94.31 80 MET A CA 1
ATOM 628 C C . MET A 1 80 ? 2.493 -4.942 -25.486 1.00 94.31 80 MET A C 1
ATOM 630 O O . MET A 1 80 ? 1.515 -5.515 -25.007 1.00 94.31 80 MET A O 1
ATOM 634 N N . LYS A 1 81 ? 3.265 -5.520 -26.413 1.00 94.19 81 LYS A N 1
ATOM 635 C CA . LYS A 1 81 ? 3.073 -6.900 -26.885 1.00 94.19 81 LYS A CA 1
ATOM 636 C C . LYS A 1 81 ? 3.765 -7.910 -25.971 1.00 94.19 81 LYS A C 1
ATOM 638 O O . LYS A 1 81 ? 3.222 -8.993 -25.758 1.00 94.19 81 LYS A O 1
ATOM 643 N N . ASP A 1 82 ? 4.907 -7.543 -25.39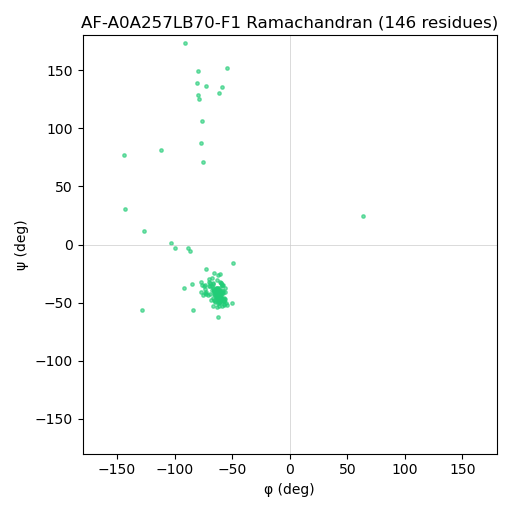3 1.00 92.75 82 ASP A N 1
ATOM 644 C CA . ASP A 1 82 ? 5.612 -8.381 -24.426 1.00 92.75 82 ASP A CA 1
ATOM 645 C C . ASP A 1 82 ? 4.992 -8.297 -23.019 1.00 92.75 82 ASP A C 1
ATOM 647 O O . ASP A 1 82 ? 4.777 -7.221 -22.460 1.00 92.75 82 ASP A O 1
ATOM 651 N N . LYS A 1 83 ? 4.705 -9.457 -22.417 1.00 91.31 83 LYS A N 1
ATOM 652 C CA . LYS A 1 83 ? 4.038 -9.518 -21.107 1.00 91.31 83 LYS A CA 1
ATOM 653 C C . LYS A 1 83 ? 4.917 -8.960 -19.983 1.00 91.31 83 LYS A C 1
ATOM 655 O O . LYS A 1 83 ? 4.385 -8.319 -19.079 1.00 91.31 83 LYS A O 1
ATOM 660 N N . ALA A 1 84 ? 6.229 -9.196 -20.015 1.00 89.81 84 ALA A N 1
ATOM 661 C CA . ALA A 1 84 ? 7.131 -8.770 -18.949 1.00 89.81 84 ALA A CA 1
ATOM 662 C C . ALA A 1 84 ? 7.392 -7.257 -19.008 1.00 89.81 84 ALA A C 1
ATOM 664 O O . ALA A 1 84 ? 7.322 -6.577 -17.981 1.00 89.81 84 ALA A O 1
ATOM 665 N N . SER A 1 85 ? 7.620 -6.716 -20.208 1.00 91.62 85 SER A N 1
ATOM 666 C CA . SER A 1 85 ? 7.760 -5.279 -20.434 1.00 91.62 85 SER A CA 1
ATOM 667 C C . SER A 1 85 ? 6.487 -4.527 -20.056 1.00 91.62 85 SER A C 1
ATOM 669 O O . SER A 1 85 ? 6.569 -3.564 -19.295 1.00 91.62 85 SER A O 1
ATOM 671 N N . ARG A 1 86 ? 5.304 -4.983 -20.499 1.00 94.50 86 ARG A N 1
ATOM 672 C CA . ARG A 1 86 ? 4.024 -4.337 -20.160 1.00 94.50 86 ARG A CA 1
ATOM 673 C C . ARG A 1 86 ? 3.741 -4.340 -18.658 1.00 94.50 86 ARG A C 1
ATOM 675 O O . ARG A 1 86 ? 3.256 -3.336 -18.129 1.00 94.50 86 ARG A O 1
ATOM 682 N N . LEU A 1 87 ? 4.076 -5.436 -17.970 1.00 92.50 87 LEU A N 1
ATOM 683 C CA . LEU A 1 87 ? 3.906 -5.549 -16.523 1.00 92.50 87 LEU A CA 1
ATOM 684 C C . LEU A 1 87 ? 4.693 -4.462 -15.784 1.00 92.50 87 LEU A C 1
ATOM 686 O O . LEU A 1 87 ? 4.113 -3.734 -14.985 1.00 92.50 87 LEU A O 1
ATOM 690 N N . ILE A 1 88 ? 5.994 -4.334 -16.052 1.00 91.75 88 ILE A N 1
ATOM 691 C CA . ILE A 1 88 ? 6.869 -3.389 -15.336 1.00 91.75 88 ILE A CA 1
ATOM 692 C C . ILE A 1 88 ? 6.593 -1.941 -15.763 1.00 91.75 88 ILE A C 1
ATOM 694 O O . ILE A 1 88 ? 6.603 -1.040 -14.925 1.00 91.75 88 ILE A O 1
ATOM 698 N N . LEU A 1 89 ? 6.330 -1.720 -17.053 1.00 93.62 89 LEU A N 1
ATOM 699 C CA . LEU A 1 89 ? 6.121 -0.389 -17.611 1.00 93.62 89 LEU A CA 1
ATOM 700 C C . LEU A 1 89 ? 4.791 0.232 -17.166 1.00 93.62 89 LEU A C 1
ATOM 702 O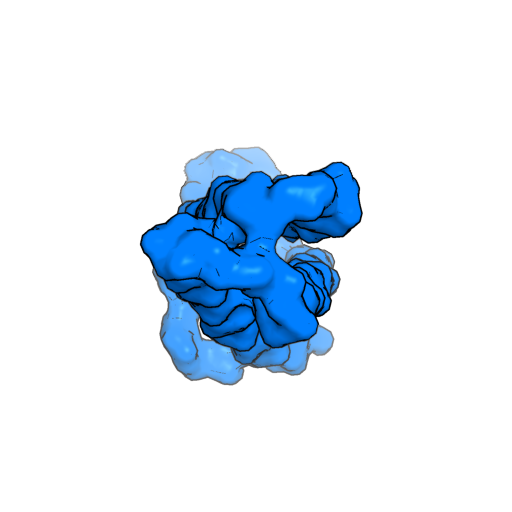 O . LEU A 1 89 ? 4.769 1.416 -16.842 1.00 93.62 89 LEU A O 1
ATOM 706 N N . LEU A 1 90 ? 3.696 -0.536 -17.162 1.00 94.56 90 LEU A N 1
ATOM 707 C CA . LEU A 1 90 ? 2.343 0.011 -17.011 1.00 94.56 90 LEU A CA 1
ATOM 708 C C . LEU A 1 90 ? 1.530 -0.672 -15.910 1.00 94.56 90 LEU A C 1
ATOM 710 O O . LEU A 1 90 ? 1.040 -0.000 -15.006 1.00 94.56 90 LEU A O 1
ATOM 714 N N . GLU A 1 91 ? 1.361 -1.993 -15.974 1.00 95.69 91 GLU A N 1
ATOM 715 C CA . GLU A 1 91 ? 0.388 -2.685 -15.115 1.00 95.69 91 GLU A CA 1
ATOM 716 C C . GLU A 1 91 ? 0.776 -2.618 -13.629 1.00 95.69 91 GLU A C 1
ATOM 718 O O . GLU A 1 91 ? -0.082 -2.407 -12.770 1.00 95.69 91 GLU A O 1
ATOM 723 N N . HIS A 1 92 ? 2.069 -2.766 -13.327 1.00 94.69 92 HIS A N 1
ATOM 724 C CA . HIS A 1 92 ? 2.611 -2.665 -11.978 1.00 94.69 92 HIS A CA 1
ATOM 725 C C . HIS A 1 92 ? 2.408 -1.268 -11.374 1.00 94.69 92 HIS A C 1
ATOM 727 O O . HIS A 1 92 ? 1.674 -1.176 -10.387 1.00 94.69 92 HIS A O 1
ATOM 733 N N . PRO A 1 93 ? 2.975 -0.174 -11.928 1.00 96.25 93 PRO A N 1
ATOM 734 C CA . PRO A 1 93 ? 2.821 1.153 -11.331 1.00 96.25 93 PRO A CA 1
ATOM 735 C C . PRO A 1 93 ? 1.353 1.590 -11.254 1.00 96.25 93 PRO A C 1
ATOM 737 O O . PRO A 1 93 ? 0.944 2.155 -10.240 1.00 96.25 93 PRO A O 1
ATOM 740 N N . LEU A 1 94 ? 0.534 1.261 -12.262 1.00 97.25 94 LEU A N 1
ATOM 741 C CA . LEU A 1 94 ? -0.891 1.588 -12.259 1.00 97.25 94 LEU A CA 1
ATOM 742 C C . LEU A 1 94 ? -1.626 0.919 -11.090 1.00 97.25 94 LEU A C 1
ATOM 744 O O . LEU A 1 94 ? -2.331 1.597 -10.339 1.00 97.25 94 LEU A O 1
ATOM 748 N N . LEU A 1 95 ? -1.446 -0.394 -10.892 1.00 97.81 95 LEU A N 1
ATOM 749 C CA . LEU A 1 95 ? -2.101 -1.074 -9.773 1.00 97.81 95 LEU A CA 1
ATOM 750 C C . LEU A 1 95 ? -1.520 -0.679 -8.415 1.00 97.81 95 LEU A C 1
ATOM 752 O O . LEU A 1 95 ? -2.279 -0.666 -7.448 1.00 97.81 95 LEU A O 1
ATOM 756 N N . MET A 1 96 ? -0.237 -0.310 -8.316 1.00 97.62 96 MET A N 1
ATOM 757 C CA . MET A 1 96 ? 0.313 0.209 -7.056 1.00 97.62 96 MET A CA 1
ATOM 758 C C . MET A 1 96 ? -0.372 1.521 -6.652 1.00 97.62 96 MET A C 1
ATOM 760 O O . MET A 1 96 ? -0.762 1.673 -5.495 1.00 97.62 96 MET A O 1
ATOM 764 N N . ILE A 1 97 ? -0.590 2.441 -7.598 1.00 98.44 97 ILE A N 1
ATOM 765 C CA . ILE A 1 97 ? -1.304 3.703 -7.339 1.00 98.44 97 ILE A CA 1
ATOM 766 C C . ILE A 1 97 ? -2.737 3.421 -6.871 1.00 98.44 97 ILE A C 1
ATO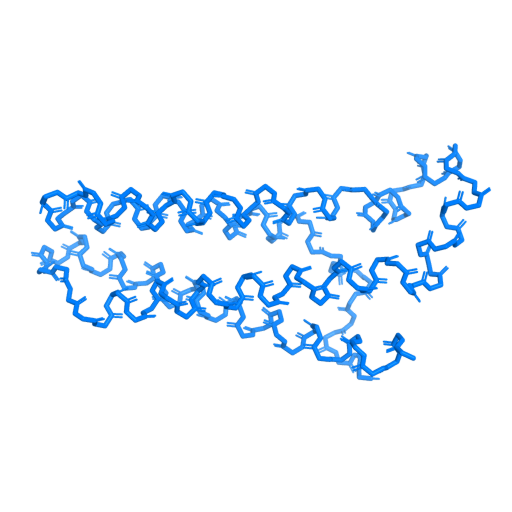M 768 O O . ILE A 1 97 ? -3.173 3.958 -5.850 1.00 98.44 97 ILE A O 1
ATOM 772 N N . ILE A 1 98 ? -3.458 2.543 -7.577 1.00 98.56 98 ILE A N 1
ATOM 773 C CA . ILE A 1 98 ? -4.837 2.173 -7.225 1.00 98.56 98 ILE A CA 1
ATOM 774 C C . ILE A 1 98 ? -4.886 1.516 -5.840 1.00 98.56 98 ILE A C 1
ATOM 776 O O . ILE A 1 98 ? -5.731 1.873 -5.016 1.00 98.56 98 ILE A O 1
ATOM 780 N N . ALA A 1 99 ? -3.966 0.597 -5.544 1.00 98.38 99 ALA A N 1
ATOM 781 C CA . ALA A 1 99 ? -3.906 -0.078 -4.254 1.00 98.38 99 ALA A CA 1
ATOM 782 C C . ALA A 1 99 ? -3.661 0.907 -3.101 1.00 98.38 99 ALA A C 1
ATOM 784 O O . ALA A 1 99 ? -4.381 0.876 -2.102 1.00 98.38 99 ALA A O 1
ATOM 785 N N . VAL A 1 100 ? -2.700 1.824 -3.248 1.00 98.50 100 VAL A N 1
ATOM 786 C CA . VAL A 1 100 ? -2.408 2.849 -2.232 1.00 98.50 100 VAL A CA 1
ATOM 787 C C . VAL A 1 100 ? -3.595 3.792 -2.041 1.00 98.50 100 VAL A C 1
ATOM 789 O O . VAL A 1 100 ? -3.945 4.111 -0.902 1.00 98.50 100 VAL A O 1
ATOM 792 N N . ALA A 1 101 ? -4.272 4.187 -3.123 1.00 98.56 101 ALA A N 1
ATOM 793 C CA . ALA A 1 101 ? -5.482 5.000 -3.044 1.00 98.56 101 ALA A CA 1
ATOM 794 C C . ALA A 1 101 ? -6.603 4.284 -2.268 1.00 98.56 101 ALA A C 1
ATOM 796 O O . ALA A 1 101 ? -7.223 4.881 -1.388 1.00 98.56 101 ALA A O 1
ATOM 797 N N . ILE A 1 102 ? -6.823 2.990 -2.520 1.00 98.56 102 ILE A N 1
ATOM 798 C CA . ILE A 1 102 ? -7.804 2.170 -1.793 1.00 98.56 102 ILE A CA 1
ATOM 799 C C . ILE A 1 102 ? -7.444 2.068 -0.306 1.00 98.56 102 ILE A C 1
ATOM 801 O O . ILE A 1 102 ? -8.318 2.260 0.542 1.00 98.56 102 ILE A O 1
ATOM 805 N N . ILE A 1 103 ? -6.173 1.831 0.033 1.00 98.50 103 ILE A N 1
ATOM 806 C CA . ILE A 1 103 ? -5.704 1.775 1.429 1.00 98.50 103 ILE A CA 1
ATOM 807 C C . ILE A 1 103 ? -5.928 3.128 2.129 1.00 98.50 103 ILE A C 1
ATOM 809 O O . ILE A 1 103 ? -6.432 3.172 3.258 1.00 98.50 103 ILE A O 1
ATOM 813 N N . GLN A 1 104 ? -5.627 4.239 1.451 1.00 98.50 104 GLN A N 1
ATOM 814 C CA . GLN A 1 104 ? -5.861 5.597 1.950 1.00 98.50 104 GLN A CA 1
ATOM 815 C C . GLN A 1 104 ? -7.354 5.861 2.195 1.00 98.50 104 GLN A C 1
ATOM 817 O O . GLN A 1 104 ? -7.733 6.329 3.274 1.00 98.50 104 GLN A O 1
ATOM 822 N N . ILE A 1 105 ? -8.216 5.517 1.232 1.00 98.56 105 ILE A N 1
ATOM 823 C CA . ILE A 1 105 ? -9.677 5.622 1.367 1.00 98.56 105 ILE A CA 1
ATOM 824 C C . ILE A 1 105 ? -10.158 4.776 2.549 1.00 98.56 105 ILE A C 1
ATOM 826 O O . ILE A 1 105 ? -10.970 5.248 3.347 1.00 98.56 105 ILE A O 1
ATOM 830 N N . GLY A 1 106 ? -9.616 3.567 2.712 1.00 97.94 106 GLY A N 1
ATOM 831 C CA . GLY A 1 106 ? -9.881 2.694 3.850 1.00 97.94 106 GLY A CA 1
ATOM 832 C C . GLY A 1 106 ? -9.614 3.384 5.180 1.00 97.94 106 GLY A C 1
ATOM 833 O O . GLY A 1 106 ? -10.513 3.475 6.014 1.00 97.94 106 GLY A O 1
ATOM 834 N N . LYS A 1 107 ? -8.424 3.975 5.358 1.00 97.31 107 LYS A N 1
ATOM 835 C CA . LYS A 1 107 ? -8.077 4.714 6.585 1.00 97.31 107 LYS A CA 1
ATOM 836 C C . LYS A 1 107 ? -9.024 5.889 6.848 1.00 97.31 107 LYS A C 1
ATOM 838 O O . LYS A 1 107 ? -9.432 6.106 7.991 1.00 97.31 107 LYS A O 1
ATOM 843 N N . ILE A 1 108 ? -9.409 6.630 5.808 1.00 98.06 108 ILE A N 1
ATOM 844 C CA . ILE A 1 108 ? -10.371 7.737 5.927 1.00 98.06 108 ILE A CA 1
ATOM 845 C C . ILE A 1 108 ? -11.742 7.209 6.370 1.00 98.06 108 ILE A C 1
ATOM 847 O O . ILE A 1 108 ? -12.355 7.776 7.276 1.00 98.06 108 ILE A O 1
ATOM 851 N N . LYS A 1 109 ? -12.221 6.110 5.777 1.00 97.75 109 LYS A N 1
ATOM 852 C CA . LYS A 1 109 ? -13.505 5.501 6.144 1.00 97.75 109 LYS A CA 1
ATOM 853 C C . LYS A 1 109 ? -13.493 4.891 7.542 1.00 97.75 109 LYS A C 1
ATOM 855 O O . LYS A 1 109 ? -14.505 4.994 8.229 1.00 97.75 109 LYS A O 1
ATOM 860 N N . VAL A 1 110 ? -12.383 4.304 7.983 1.00 97.56 110 VAL A N 1
ATOM 861 C CA . VAL A 1 110 ? -12.203 3.827 9.364 1.00 97.56 110 VAL A CA 1
ATOM 862 C C . VAL A 1 110 ? -12.288 5.001 10.339 1.00 97.56 110 VAL A C 1
ATOM 864 O O . VAL A 1 110 ? -13.057 4.948 11.292 1.00 97.56 110 VAL A O 1
ATOM 867 N N . LYS A 1 111 ? -11.594 6.115 10.062 1.00 95.94 111 LYS A N 1
ATOM 868 C CA . LYS A 1 111 ? -11.650 7.324 10.905 1.00 95.94 111 LYS A CA 1
ATOM 869 C C . LYS A 1 111 ? -13.067 7.906 11.025 1.00 95.94 111 LYS A C 1
ATOM 871 O O . LYS A 1 111 ? -13.395 8.469 12.061 1.00 95.94 111 LYS A O 1
ATOM 876 N N . LYS A 1 112 ? -13.886 7.788 9.974 1.00 96.00 112 LYS A N 1
ATOM 877 C CA . LYS A 1 112 ? -15.274 8.284 9.930 1.00 96.00 112 LYS A CA 1
ATOM 878 C C . LYS A 1 112 ? -16.319 7.298 10.479 1.00 96.00 112 LYS A C 1
ATOM 880 O O . LYS A 1 112 ? -17.495 7.639 10.497 1.00 96.00 112 LYS A O 1
ATOM 885 N N . ALA A 1 113 ? -15.949 6.070 10.840 1.00 96.38 113 ALA A N 1
ATOM 886 C CA . ALA A 1 113 ? -16.893 5.109 11.414 1.00 96.38 113 ALA A CA 1
ATOM 887 C C . ALA A 1 113 ? -17.113 5.379 12.909 1.00 96.38 113 ALA A C 1
ATOM 889 O O . ALA A 1 113 ? -16.154 5.633 13.639 1.00 96.38 113 ALA A O 1
ATOM 890 N N . TYR A 1 114 ? -18.364 5.267 13.361 1.00 94.31 114 TYR A N 1
ATOM 891 C CA . TYR A 1 114 ? -18.726 5.403 14.773 1.00 94.31 114 TYR A CA 1
ATOM 892 C C . TYR A 1 114 ? -18.530 4.083 15.524 1.00 94.31 114 TYR A C 1
ATOM 894 O O . TYR A 1 114 ? -17.751 4.030 16.474 1.00 94.31 114 TYR A O 1
ATOM 902 N N . ALA A 1 115 ? -19.169 3.008 15.052 1.00 96.81 115 ALA A N 1
ATOM 903 C CA . ALA A 1 115 ? -19.084 1.689 15.666 1.00 96.81 115 ALA A CA 1
ATOM 904 C C . ALA A 1 115 ? -17.716 1.029 15.429 1.00 96.81 115 ALA A C 1
ATOM 906 O O . ALA A 1 115 ? -17.195 1.013 14.311 1.00 96.81 115 ALA A O 1
ATOM 907 N N . ASP A 1 116 ? -17.151 0.415 16.467 1.00 96.88 116 ASP A N 1
ATOM 908 C CA . ASP A 1 116 ? -15.851 -0.261 16.371 1.00 96.88 116 ASP A CA 1
ATOM 909 C C . ASP A 1 116 ? -15.892 -1.495 15.462 1.00 96.88 116 ASP A C 1
ATOM 911 O O . ASP A 1 116 ? -14.963 -1.740 14.692 1.00 96.88 116 ASP A O 1
ATOM 915 N N . SER A 1 117 ? -17.020 -2.207 15.452 1.00 96.31 117 SER A N 1
ATOM 916 C CA . SER A 1 117 ? -17.270 -3.321 14.529 1.00 96.31 117 SER A CA 1
ATOM 917 C C . SER A 1 117 ? -17.185 -2.892 13.055 1.00 96.31 117 SER A C 1
ATOM 919 O O . SER A 1 117 ? -16.687 -3.646 12.211 1.00 96.31 117 SER A O 1
ATOM 921 N N . ASP A 1 118 ? -17.615 -1.666 12.734 1.00 97.38 118 ASP A N 1
ATOM 922 C CA . ASP A 1 118 ? -17.525 -1.106 11.380 1.00 97.38 118 ASP A CA 1
ATOM 923 C C . ASP A 1 118 ? -16.107 -0.663 11.039 1.00 97.38 118 ASP A C 1
ATOM 925 O O . ASP A 1 118 ? -15.679 -0.802 9.892 1.00 97.38 118 ASP A O 1
ATOM 929 N N . LYS A 1 119 ? -15.357 -0.144 12.017 1.00 98.25 119 LYS A N 1
ATOM 930 C CA . LYS A 1 119 ? -13.938 0.190 11.837 1.00 98.25 119 LYS A CA 1
ATOM 931 C C . LYS A 1 119 ? -13.138 -1.056 11.469 1.00 98.25 119 LYS A C 1
ATOM 933 O O . LYS A 1 119 ? -12.437 -1.036 10.462 1.00 98.25 119 LYS A O 1
ATOM 938 N N . HIS A 1 120 ? -13.306 -2.150 12.213 1.00 98.00 120 HIS A N 1
ATOM 939 C CA . HIS A 1 120 ? -12.645 -3.426 11.914 1.00 98.00 120 HIS A CA 1
ATOM 940 C C . HIS A 1 120 ? -13.056 -3.982 10.547 1.00 98.00 120 HIS A C 1
ATOM 942 O O . HIS A 1 120 ? -12.196 -4.353 9.752 1.00 98.00 120 HIS A O 1
ATOM 948 N N . GLN A 1 121 ? -14.352 -3.945 10.215 1.00 98.00 121 GLN A N 1
ATOM 949 C CA . GLN A 1 121 ? -14.836 -4.397 8.905 1.00 98.00 121 GLN A CA 1
ATOM 950 C C . GLN A 1 121 ? -14.252 -3.577 7.749 1.00 98.00 121 GLN A C 1
ATOM 952 O O . GLN A 1 121 ? -13.824 -4.133 6.739 1.00 98.00 121 GLN A O 1
ATOM 957 N N . ARG A 1 122 ? -14.210 -2.247 7.883 1.00 98.25 122 ARG A N 1
ATOM 958 C CA . ARG A 1 122 ? -13.627 -1.362 6.865 1.00 98.25 122 ARG A CA 1
ATOM 959 C C . ARG A 1 122 ? -12.127 -1.609 6.725 1.00 98.25 122 ARG A C 1
ATOM 961 O O . ARG A 1 122 ? -11.650 -1.690 5.597 1.00 98.25 122 ARG A O 1
ATOM 968 N N . SER A 1 123 ? -11.400 -1.780 7.829 1.00 97.94 123 SER A N 1
ATOM 969 C CA . SER A 1 123 ? -9.982 -2.149 7.790 1.00 97.94 123 SER A CA 1
ATOM 970 C C . SER A 1 123 ? -9.766 -3.457 7.024 1.00 97.94 123 SER A C 1
ATOM 972 O O . SER A 1 123 ? -8.955 -3.482 6.103 1.00 97.94 123 SER A O 1
ATOM 974 N N . LEU A 1 124 ? -10.538 -4.510 7.320 1.00 97.94 124 LEU A N 1
ATOM 975 C CA . LEU A 1 124 ? -10.454 -5.793 6.612 1.00 97.94 124 LEU A CA 1
ATOM 976 C C . LEU A 1 124 ? -10.666 -5.653 5.105 1.00 97.94 124 LEU A C 1
ATOM 978 O O . LEU A 1 124 ? -9.837 -6.106 4.319 1.00 97.94 124 LEU A O 1
ATOM 982 N N . VAL A 1 125 ? -11.761 -5.005 4.702 1.00 98.44 125 VAL A N 1
ATOM 983 C CA . VAL A 1 125 ? -12.138 -4.899 3.288 1.00 98.44 125 VAL A CA 1
ATOM 984 C C . VAL A 1 125 ? -11.125 -4.060 2.513 1.00 98.44 125 VAL A C 1
ATOM 986 O O . VAL A 1 125 ? -10.594 -4.510 1.502 1.00 98.44 125 VAL A O 1
ATOM 989 N N . TYR A 1 126 ? -10.822 -2.848 2.978 1.00 98.69 126 TYR A N 1
ATOM 990 C CA . TYR A 1 126 ? -9.963 -1.938 2.220 1.00 98.69 126 TYR A CA 1
ATOM 991 C C . TYR A 1 126 ? -8.496 -2.370 2.228 1.00 98.69 126 TYR A C 1
ATOM 993 O O . TYR A 1 126 ? -7.838 -2.297 1.190 1.00 98.69 126 TYR A O 1
ATOM 1001 N N . TYR A 1 127 ? -7.972 -2.838 3.365 1.00 98.50 127 TYR A N 1
ATOM 1002 C CA . TYR A 1 127 ? -6.580 -3.292 3.435 1.00 98.50 127 TYR A CA 1
ATOM 1003 C C . TYR A 1 127 ? -6.402 -4.643 2.740 1.00 98.50 127 TYR A C 1
ATOM 1005 O O . TYR A 1 127 ? -5.392 -4.838 2.070 1.00 98.50 127 TYR A O 1
ATOM 1013 N N . GLY A 1 128 ? -7.404 -5.526 2.803 1.00 98.38 128 GLY A N 1
ATOM 1014 C CA . GLY A 1 128 ? -7.428 -6.780 2.051 1.00 98.38 128 GLY A CA 1
ATOM 1015 C C . GLY A 1 128 ? -7.430 -6.560 0.538 1.00 98.38 128 GLY A C 1
ATOM 1016 O O . GLY A 1 128 ? -6.573 -7.106 -0.153 1.00 98.38 128 GLY A O 1
ATOM 1017 N N . ILE A 1 129 ? -8.323 -5.707 0.016 1.00 98.50 129 ILE A N 1
ATOM 1018 C CA . ILE A 1 129 ? -8.351 -5.370 -1.420 1.00 98.50 129 ILE A CA 1
ATOM 1019 C C . ILE A 1 129 ? -7.022 -4.742 -1.854 1.00 98.50 129 ILE A C 1
ATOM 1021 O O . ILE A 1 129 ? -6.457 -5.146 -2.869 1.00 98.50 129 ILE A O 1
ATOM 1025 N N . GLY A 1 130 ? -6.498 -3.788 -1.076 1.00 98.25 130 GLY A N 1
ATOM 1026 C CA . GLY A 1 130 ? -5.201 -3.171 -1.355 1.00 98.25 130 GLY A CA 1
ATOM 1027 C C . GLY A 1 130 ? -4.072 -4.202 -1.433 1.00 98.25 130 GLY A C 1
ATOM 1028 O O . GLY A 1 130 ? -3.295 -4.189 -2.386 1.00 98.25 130 GLY A O 1
ATOM 1029 N N . LEU A 1 131 ? -4.017 -5.138 -0.482 1.00 98.25 131 LEU A N 1
ATOM 1030 C CA . LEU A 1 131 ? -3.018 -6.205 -0.470 1.00 98.25 131 LEU A CA 1
ATOM 1031 C C . LEU A 1 131 ? -3.152 -7.136 -1.683 1.00 98.25 131 LEU A C 1
ATOM 1033 O O . LEU A 1 131 ? -2.148 -7.435 -2.324 1.00 98.25 131 LEU A O 1
ATOM 1037 N N . ILE A 1 132 ? -4.372 -7.555 -2.034 1.00 98.44 132 ILE A N 1
ATOM 1038 C CA . ILE A 1 132 ? -4.621 -8.419 -3.199 1.00 98.44 132 ILE A CA 1
ATOM 1039 C C . ILE A 1 132 ? -4.149 -7.740 -4.490 1.00 98.44 132 ILE A C 1
ATOM 1041 O O . ILE A 1 132 ? -3.452 -8.363 -5.292 1.00 98.44 132 ILE A O 1
ATOM 1045 N N . LEU A 1 133 ? -4.472 -6.456 -4.677 1.00 97.69 133 LEU A N 1
ATOM 1046 C CA . LEU A 1 133 ? -4.024 -5.697 -5.847 1.00 97.69 133 LEU A CA 1
ATOM 1047 C C . LEU A 1 133 ? -2.499 -5.629 -5.924 1.00 97.69 133 LEU A C 1
ATOM 1049 O O . LEU A 1 133 ? -1.941 -5.877 -6.995 1.00 97.69 133 LEU A O 1
ATOM 1053 N N . VAL A 1 134 ? -1.823 -5.368 -4.800 1.00 96.69 134 VAL A N 1
ATOM 1054 C CA . VAL A 1 134 ? -0.356 -5.360 -4.759 1.00 96.69 134 VAL A CA 1
ATOM 1055 C C . VAL A 1 134 ? 0.208 -6.732 -5.130 1.00 96.69 134 VAL A C 1
ATOM 1057 O O . VAL A 1 134 ? 1.008 -6.828 -6.059 1.00 96.69 134 VAL A O 1
ATOM 1060 N N . LEU A 1 135 ? -0.245 -7.805 -4.476 1.00 95.88 135 LEU A N 1
ATOM 1061 C CA . LEU A 1 135 ? 0.236 -9.169 -4.728 1.00 95.88 135 LEU A CA 1
ATOM 1062 C C . LEU A 1 135 ? 0.028 -9.609 -6.185 1.00 95.88 135 LEU A C 1
ATOM 1064 O O . LEU A 1 135 ? 0.883 -10.300 -6.740 1.00 95.88 135 LEU A O 1
ATOM 1068 N N . SER A 1 136 ? -1.063 -9.168 -6.820 1.00 94.81 136 SER A N 1
ATOM 1069 C CA . SER A 1 136 ? -1.396 -9.528 -8.204 1.00 94.81 136 SER A CA 1
ATOM 1070 C C . SER A 1 136 ? -0.415 -8.990 -9.252 1.00 94.81 136 SER A C 1
ATOM 1072 O O . SER A 1 136 ? -0.321 -9.556 -10.340 1.00 94.81 136 SER A O 1
ATOM 1074 N N . ARG A 1 137 ? 0.309 -7.900 -8.951 1.00 93.88 137 ARG A N 1
ATOM 1075 C CA . ARG A 1 137 ? 1.217 -7.236 -9.904 1.00 93.88 137 ARG A CA 1
ATOM 1076 C C . ARG A 1 137 ? 2.632 -7.049 -9.390 1.00 93.88 137 ARG A C 1
ATOM 1078 O O . ARG A 1 137 ? 3.406 -6.347 -10.034 1.00 93.88 137 ARG A O 1
ATOM 1085 N N . ILE A 1 138 ? 3.021 -7.663 -8.275 1.00 89.94 138 ILE A N 1
ATOM 1086 C CA . ILE A 1 138 ? 4.448 -7.772 -7.956 1.00 89.94 138 ILE A CA 1
ATOM 1087 C C . ILE A 1 138 ? 5.122 -8.585 -9.081 1.00 89.94 138 ILE A C 1
ATOM 1089 O O . ILE A 1 138 ? 4.626 -9.655 -9.437 1.00 89.94 138 ILE A O 1
ATOM 1093 N N . PRO A 1 139 ? 6.241 -8.115 -9.662 1.00 86.69 139 PRO A N 1
ATOM 1094 C CA . PRO A 1 139 ? 6.969 -8.857 -10.689 1.00 86.69 139 PRO A CA 1
ATOM 1095 C C . PRO A 1 139 ? 7.771 -10.008 -10.057 1.00 86.69 139 PRO A C 1
ATOM 1097 O O . PRO A 1 139 ? 8.999 -9.956 -9.962 1.00 86.69 139 PRO A O 1
ATOM 1100 N N . TRP A 1 140 ? 7.071 -11.049 -9.594 1.00 81.69 140 TRP A N 1
ATOM 1101 C CA . TRP A 1 140 ? 7.632 -12.183 -8.846 1.00 81.69 140 TRP A CA 1
ATOM 1102 C C . TRP A 1 140 ? 8.760 -12.901 -9.596 1.00 81.69 140 TRP A C 1
ATOM 1104 O O . TRP A 1 140 ? 9.786 -13.216 -9.005 1.00 81.69 140 TRP A O 1
ATOM 1114 N N . SER A 1 141 ? 8.616 -13.096 -10.911 1.00 71.94 141 SER A N 1
ATOM 1115 C CA . SER A 1 141 ? 9.622 -13.762 -11.754 1.00 71.94 141 SER A CA 1
ATOM 1116 C C . SER A 1 141 ? 10.918 -12.962 -11.909 1.00 71.94 141 SER A C 1
ATOM 1118 O O . SER A 1 141 ? 11.983 -13.536 -12.109 1.00 71.94 141 SER A O 1
ATOM 1120 N N . SER A 1 142 ? 10.827 -11.633 -11.826 1.00 66.44 142 SER A N 1
ATOM 1121 C CA . SER A 1 142 ? 11.951 -10.709 -12.030 1.00 66.44 142 SER A CA 1
ATOM 1122 C C . SER A 1 142 ? 12.552 -10.216 -10.713 1.00 66.44 142 SER A C 1
ATOM 1124 O O . SER A 1 142 ? 13.539 -9.483 -10.722 1.00 66.44 142 SER A O 1
ATOM 1126 N N . THR A 1 143 ? 11.969 -10.616 -9.579 1.00 61.09 143 THR A N 1
ATOM 1127 C CA . THR A 1 143 ? 12.464 -10.329 -8.232 1.00 61.09 143 THR A CA 1
ATOM 1128 C C . THR A 1 143 ? 12.944 -11.623 -7.582 1.00 61.09 143 THR A C 1
ATOM 1130 O O . THR A 1 143 ? 12.210 -12.219 -6.794 1.00 61.09 143 THR A O 1
ATOM 1133 N N . PRO A 1 144 ? 14.171 -12.098 -7.873 1.00 52.28 144 PRO A N 1
ATOM 1134 C CA . PRO A 1 144 ? 14.743 -13.147 -7.043 1.00 52.28 144 PRO A CA 1
ATOM 1135 C C . PRO A 1 144 ? 14.818 -12.612 -5.611 1.00 52.28 144 PRO A C 1
ATOM 1137 O O . PRO A 1 144 ? 15.193 -11.457 -5.394 1.00 52.28 144 PRO A O 1
ATOM 1140 N N . LEU A 1 145 ? 14.423 -13.456 -4.655 1.00 54.75 145 LEU A N 1
ATOM 1141 C CA . LEU A 1 145 ? 14.209 -13.139 -3.238 1.00 54.75 145 LEU A CA 1
ATOM 1142 C C . LEU A 1 145 ? 15.372 -12.369 -2.564 1.00 54.75 145 LEU A C 1
ATOM 1144 O O . LEU A 1 145 ? 15.156 -11.784 -1.506 1.00 54.75 145 LEU A O 1
ATOM 1148 N N . PHE A 1 146 ? 16.561 -12.341 -3.186 1.00 44.09 146 PHE A N 1
ATOM 1149 C CA . PHE A 1 146 ? 17.809 -11.773 -2.668 1.00 44.09 146 PHE A CA 1
ATOM 1150 C C . PHE A 1 146 ? 18.704 -11.077 -3.719 1.00 44.09 146 PHE A C 1
ATOM 1152 O O . PHE A 1 146 ? 19.923 -11.098 -3.569 1.00 44.09 146 PHE A O 1
ATOM 1159 N N . ARG A 1 147 ? 18.176 -10.467 -4.796 1.00 46.94 147 ARG A N 1
ATOM 1160 C CA . ARG A 1 147 ? 19.018 -9.512 -5.560 1.00 46.94 147 ARG A CA 1
ATOM 1161 C C . ARG A 1 147 ? 19.095 -8.186 -4.800 1.00 46.94 147 ARG A C 1
ATOM 1163 O O . ARG A 1 147 ? 18.246 -7.311 -4.983 1.00 46.94 147 ARG A O 1
ATOM 1170 N N . PHE A 1 148 ? 20.071 -8.131 -3.897 1.00 44.09 148 PHE A N 1
ATOM 1171 C CA . PHE A 1 148 ? 20.680 -6.904 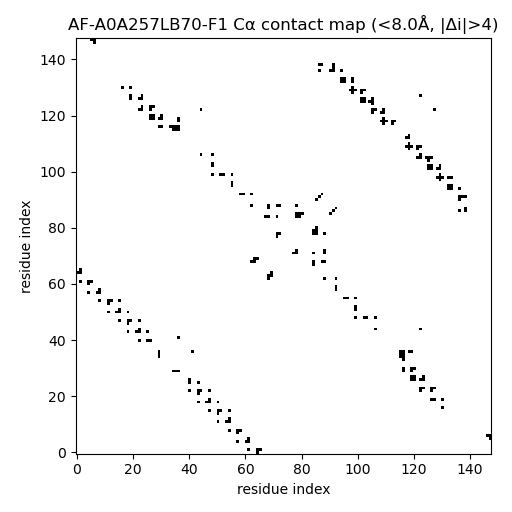-3.392 1.00 44.09 148 PHE A CA 1
ATOM 1172 C C . PHE A 1 148 ? 21.632 -6.337 -4.445 1.00 44.09 148 PHE A C 1
ATOM 1174 O O . PHE A 1 148 ? 22.214 -7.152 -5.200 1.00 44.09 148 PHE A O 1
#

Sequence (148 aa):
MYQFILPVHNFVRWFFLAAALYAIYRAFKGKTSGTPYSKDDKTAATLLLASAHSQLLLGLILWFYSPTVQLALANVGLAMKDKASRLILLEHPLLMIIAVAIIQIGKIKVKKAYADSDKHQRSLVYYGIGLILVLSRIPWSSTPLFRF

Mean predicted aligned error: 3.87 Å

pLDDT: mean 93.26, std 10.01, range [44.09, 98.69]

Solvent-accessible surface area (backbone atoms only — not comparable to full-atom values): 7612 Å² total; per-residue (Å²): 109,47,86,64,49,51,41,50,37,56,52,39,44,54,52,25,52,53,27,45,52,51,31,37,50,49,19,47,52,30,44,77,70,69,42,74,75,48,71,63,57,55,46,31,51,46,50,23,51,52,33,42,52,54,35,49,52,46,47,53,55,40,54,76,57,28,70,70,39,54,58,30,62,77,40,49,77,59,19,66,71,37,69,69,43,29,36,67,64,44,55,25,60,54,36,46,53,51,19,44,50,40,35,51,50,22,54,54,53,29,72,71,42,85,53,38,63,53,25,20,48,35,39,34,53,25,48,46,52,20,48,52,43,42,65,73,44,55,64,63,91,82,48,61,99,75,74,113

Nearest PDB structures (foldseek):
  9dm1-assembly1_S  TM=5.540E-01  e=5.092E-01  Mycolicibacterium smegmatis MC2 155
  8paq-assembly1_A  TM=3.858E-01  e=6.410E+00  Pleurotus eryngii
  7uwa-assembly1_o  TM=2.789E-01  e=2.801E+00  Citrus x limon
  8to0-assembly1_z3  TM=3.817E-01  e=9.465E+00  Mus musculus

Radius of gyration: 17.12 Å; Cα contacts (8 Å, |Δi|>4): 155; chains: 1; bounding box: 41×22×50 Å

Secondary structure (DSSP, 8-state):
-HHHHHHHHHHHHHHHHHHHHHHHHHHHHHHHTT----HHHHHHHHHHHHHHHHHHHHHHHHHHH-HHHHHHHHTHHHHTTSHHHHIIIIIHHHHHHHHHHHHHHHHHHHHT-SSHHHHHHHHHHHHHHHHHHHHHHS-GGG--TT--